Protein AF-A0A2N2G2K4-F1 (afdb_monomer_lite)

Secondary structure (DSSP, 8-state):
---EE--EE-SSSSTT-EE--BTTB--EE----TTTS-------S-TTTHHHH---GGG--PPPEEEEEEETTEEEEEEEEPPPBHHHHHHHTT--HHHHHHHHHHHS-HHHHHHHHHHHTSBSSPPPTT-

Sequence (131 aa):
KPTRSASLWDITCDSDGEIPFNPKKPLYLHDVNLEKEEYYLAFFLVGAYQDILGMKHNLFSHPTEINIVFENGNMKLEKICESQKIIDILEDIDYDTDEIRNILYANVDKETYEILDKYLNDNNYLKTTWS

pLDDT: mean 92.34, std 6.69, range [47.59, 97.06]

Foldseek 3Di:
DFDDFDKDADPAPDPVRIPGADPVDTDTGHPDDLVVDDDDDDDPPCPPPCVVVPDCHVPQFDAWDWDWDADPNDIDIDDTDHTDALLVSCVVVPDDSVVVLVVLPVPDDPVVSVVVVVRSRHHDDDDRPVD

Structure (mmCIF, N/CA/C/O backbone):
data_AF-A0A2N2G2K4-F1
#
_entry.id   AF-A0A2N2G2K4-F1
#
loop_
_atom_site.group_PDB
_atom_site.id
_atom_site.type_symbol
_atom_site.label_atom_id
_atom_site.label_alt_id
_atom_site.label_comp_id
_atom_site.label_asym_id
_atom_site.label_entity_id
_atom_site.label_seq_id
_atom_site.pdbx_PDB_ins_code
_atom_site.Cartn_x
_atom_site.Cartn_y
_atom_site.Cartn_z
_atom_site.occupancy
_atom_site.B_iso_or_equiv
_atom_site.auth_seq_id
_atom_site.auth_comp_id
_atom_site.auth_asym_id
_atom_site.auth_atom_id
_atom_site.pdbx_PDB_model_num
ATOM 1 N N . LYS A 1 1 ? -16.366 14.741 15.743 1.00 87.81 1 LYS A N 1
ATOM 2 C CA . LYS A 1 1 ? -17.489 13.804 16.008 1.00 87.81 1 LYS A CA 1
ATOM 3 C C . LYS A 1 1 ? -17.810 13.086 14.706 1.00 87.81 1 LYS A C 1
ATOM 5 O O . LYS A 1 1 ? -18.054 13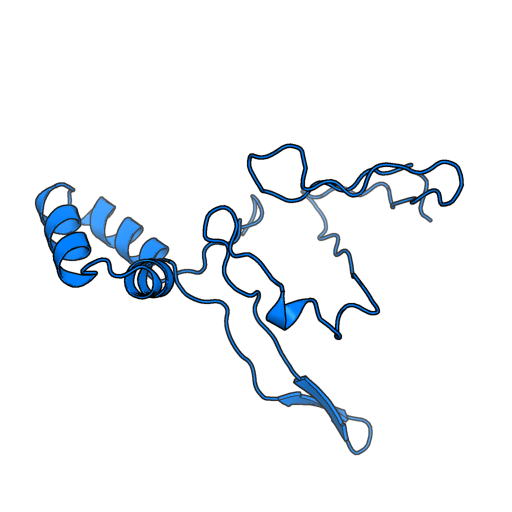.791 13.734 1.00 87.81 1 LYS A O 1
ATOM 10 N N . PRO A 1 2 ? -17.804 11.747 14.674 1.00 94.62 2 PRO A N 1
ATOM 11 C CA . PRO A 1 2 ? -18.144 10.995 13.475 1.00 94.62 2 PRO A CA 1
ATOM 12 C C . PRO A 1 2 ? -19.662 11.002 13.252 1.00 94.62 2 PRO A C 1
ATOM 14 O O . PRO A 1 2 ? -20.435 10.839 14.200 1.00 94.62 2 PRO A O 1
ATOM 17 N N . THR A 1 3 ? -20.087 11.242 12.015 1.00 94.81 3 THR A N 1
ATOM 18 C CA . THR A 1 3 ? -21.505 11.409 11.642 1.00 94.81 3 THR A CA 1
ATOM 19 C C . THR A 1 3 ? -21.885 10.672 10.362 1.00 94.81 3 THR A C 1
ATOM 21 O O . THR A 1 3 ? -23.075 10.523 10.094 1.00 94.81 3 THR A O 1
ATOM 24 N N . ARG A 1 4 ? -20.915 10.178 9.584 1.00 94.31 4 ARG A N 1
ATOM 25 C CA . ARG A 1 4 ? -21.159 9.513 8.300 1.00 94.31 4 ARG A CA 1
ATOM 26 C C . ARG A 1 4 ? -21.048 8.008 8.452 1.00 94.31 4 ARG A C 1
ATOM 28 O O . ARG A 1 4 ? -19.977 7.523 8.798 1.00 94.31 4 ARG A O 1
ATOM 35 N N . SER A 1 5 ? -22.132 7.279 8.204 1.00 95.00 5 SER A N 1
ATOM 36 C CA . SER A 1 5 ? -22.074 5.820 8.072 1.00 95.00 5 SER A CA 1
ATOM 37 C C . SER A 1 5 ? -21.171 5.459 6.896 1.00 95.00 5 SER A C 1
ATOM 39 O O . SER A 1 5 ? -21.356 6.011 5.810 1.00 95.00 5 SER A O 1
ATOM 41 N N . ALA A 1 6 ? -20.220 4.556 7.107 1.00 95.25 6 ALA A N 1
ATOM 42 C CA . ALA A 1 6 ? -19.201 4.234 6.116 1.00 95.25 6 ALA A CA 1
ATOM 43 C C . ALA A 1 6 ? -19.164 2.737 5.783 1.00 95.25 6 ALA A C 1
ATOM 45 O O . ALA A 1 6 ? -19.320 1.893 6.669 1.00 95.25 6 ALA A O 1
ATOM 46 N N . SER A 1 7 ? -18.910 2.454 4.507 1.00 95.06 7 SER A N 1
ATOM 47 C CA . SER A 1 7 ? -18.229 1.246 4.034 1.00 95.06 7 SER A CA 1
ATOM 48 C C . SER A 1 7 ? -16.787 1.628 3.700 1.00 95.06 7 SER A C 1
ATOM 50 O O . SER A 1 7 ? -16.558 2.743 3.222 1.00 95.06 7 SER A O 1
ATOM 52 N N . LEU A 1 8 ? -15.829 0.734 3.935 1.00 95.06 8 LEU A N 1
ATOM 53 C CA . LEU A 1 8 ? -14.440 0.919 3.507 1.00 95.06 8 LEU A CA 1
ATOM 54 C C . LEU A 1 8 ? -14.156 0.001 2.328 1.00 95.06 8 LEU A C 1
ATOM 56 O O . LEU A 1 8 ? -14.495 -1.172 2.388 1.00 95.06 8 LEU A O 1
ATOM 60 N N . TRP A 1 9 ? -13.521 0.542 1.301 1.00 94.38 9 TRP A N 1
A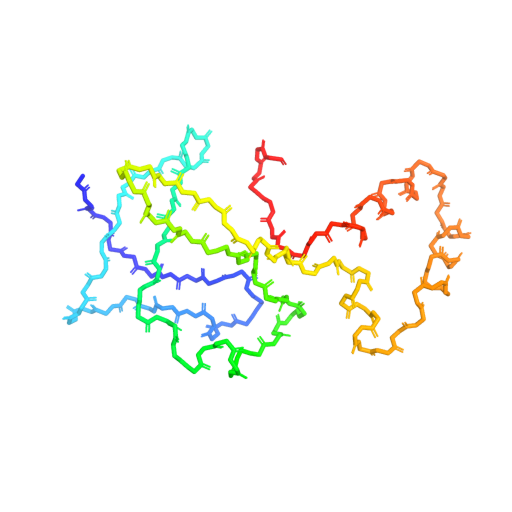TOM 61 C CA . TRP A 1 9 ? -13.053 -0.192 0.132 1.00 94.38 9 TRP A CA 1
ATOM 62 C C . TRP A 1 9 ? -11.550 0.023 0.050 1.00 94.38 9 TRP A C 1
ATOM 64 O O . TRP A 1 9 ? -11.081 1.133 0.335 1.00 94.38 9 TRP A O 1
ATOM 74 N N . ASP A 1 10 ? -10.805 -1.024 -0.273 1.00 93.50 10 ASP A N 1
ATOM 75 C CA . ASP A 1 10 ? -9.401 -0.864 -0.613 1.00 93.50 10 ASP A CA 1
ATOM 76 C C . ASP A 1 10 ? -9.246 -0.334 -2.057 1.00 93.50 10 ASP A C 1
ATOM 78 O O . ASP A 1 10 ? -10.193 0.154 -2.681 1.00 93.50 10 ASP A O 1
ATOM 82 N N . ILE A 1 11 ? -8.008 -0.319 -2.547 1.00 92.88 11 ILE A N 1
ATOM 83 C CA . ILE A 1 11 ? -7.642 0.237 -3.856 1.00 92.88 11 ILE A CA 1
ATOM 84 C C . ILE A 1 11 ? -7.522 -0.840 -4.941 1.00 92.88 11 ILE A C 1
ATOM 86 O O . ILE A 1 11 ? -6.982 -0.563 -6.016 1.00 92.88 11 ILE A O 1
ATOM 90 N N . THR A 1 12 ? -7.950 -2.074 -4.669 1.00 90.75 12 THR A N 1
ATOM 91 C CA . THR A 1 12 ? -7.869 -3.150 -5.652 1.00 90.75 12 THR A CA 1
ATOM 92 C C . THR A 1 12 ? -8.961 -3.010 -6.716 1.00 90.75 12 THR A C 1
ATOM 94 O O . THR A 1 12 ? -9.902 -2.223 -6.608 1.00 90.75 12 THR A O 1
ATOM 97 N N . CYS A 1 13 ? -8.795 -3.727 -7.829 1.00 87.56 13 CYS A N 1
ATOM 98 C CA . CYS A 1 13 ? -9.775 -3.726 -8.916 1.00 87.56 13 CYS A CA 1
ATOM 99 C C . CYS A 1 13 ? -10.933 -4.709 -8.693 1.00 87.56 13 CYS A C 1
ATOM 101 O O . CYS A 1 13 ? -11.912 -4.665 -9.441 1.00 87.56 13 CYS A O 1
ATOM 103 N N . ASP A 1 14 ? -10.807 -5.629 -7.738 1.00 87.81 14 ASP A N 1
ATOM 104 C CA . ASP A 1 14 ? -11.857 -6.580 -7.406 1.00 87.81 14 ASP A CA 1
ATOM 105 C C . ASP A 1 14 ? -12.849 -5.971 -6.410 1.00 87.81 14 ASP A C 1
ATOM 107 O O . ASP A 1 14 ? -12.529 -5.082 -5.629 1.00 87.81 14 ASP A O 1
ATOM 111 N N . SER A 1 15 ? -14.095 -6.434 -6.456 1.00 84.75 15 SER A N 1
ATOM 112 C CA . SER A 1 15 ? -15.138 -5.941 -5.558 1.00 84.75 15 SER A CA 1
ATOM 113 C C . SER A 1 15 ? -15.120 -6.598 -4.177 1.00 84.75 15 SER A C 1
ATOM 115 O O . SER A 1 15 ? -15.945 -6.233 -3.343 1.00 84.75 15 SER A O 1
ATOM 117 N N . ASP A 1 16 ? -14.258 -7.595 -3.951 1.00 86.25 16 ASP A N 1
ATOM 118 C CA . ASP A 1 16 ? -14.247 -8.372 -2.710 1.00 86.25 16 ASP A CA 1
ATOM 119 C C . ASP A 1 16 ? -13.417 -7.678 -1.608 1.00 86.25 16 ASP A C 1
ATOM 121 O O . ASP A 1 16 ? -13.624 -7.957 -0.424 1.00 86.25 16 ASP A O 1
ATOM 125 N N . GLY A 1 17 ? -12.551 -6.722 -1.975 1.00 88.31 17 GLY A N 1
ATOM 126 C CA . GLY A 1 17 ? -11.779 -5.828 -1.096 1.00 88.31 17 GLY A CA 1
ATOM 127 C C . GLY A 1 17 ? -12.601 -4.785 -0.314 1.00 88.31 17 GLY A C 1
ATOM 128 O O . GLY A 1 17 ? -12.213 -3.620 -0.213 1.00 88.31 17 GLY A O 1
ATOM 129 N N . GLU A 1 18 ? -13.751 -5.168 0.256 1.00 93.50 18 GLU A N 1
ATOM 130 C CA . GLU A 1 18 ? -14.643 -4.276 1.016 1.00 93.50 18 GLU A CA 1
ATOM 131 C C . GLU A 1 18 ? -14.807 -4.709 2.490 1.00 93.50 18 GLU A C 1
ATOM 133 O O . GLU A 1 18 ? -15.024 -5.876 2.821 1.00 93.50 18 GLU A O 1
ATOM 138 N N . ILE A 1 19 ? -14.822 -3.730 3.401 1.00 93.62 19 ILE A N 1
ATOM 139 C CA . ILE A 1 19 ? -15.462 -3.830 4.719 1.00 93.62 19 ILE A CA 1
ATOM 140 C C . ILE A 1 19 ? -16.821 -3.115 4.637 1.00 93.62 19 ILE A C 1
ATOM 142 O O . ILE A 1 19 ? -16.892 -1.891 4.836 1.00 93.62 19 ILE A O 1
ATOM 146 N N . PRO A 1 20 ? -17.913 -3.849 4.347 1.00 93.88 20 PRO A N 1
ATOM 147 C CA . PRO A 1 20 ? -19.207 -3.239 4.096 1.00 93.88 20 PRO A CA 1
ATOM 148 C C . PRO A 1 20 ? -19.832 -2.705 5.381 1.00 93.88 20 PRO A C 1
ATOM 150 O O . PRO A 1 20 ? -19.618 -3.218 6.487 1.00 93.88 20 PRO A O 1
ATOM 153 N N . PHE A 1 21 ? -20.687 -1.697 5.229 1.00 94.50 21 PHE A N 1
ATOM 154 C CA . PHE A 1 21 ? -21.485 -1.188 6.331 1.00 94.50 21 PHE A CA 1
ATOM 155 C C . PHE A 1 21 ? -22.326 -2.302 6.977 1.00 94.50 21 PHE A C 1
ATOM 157 O O . PHE A 1 21 ? -23.100 -3.003 6.324 1.00 94.50 21 PHE A O 1
ATOM 164 N N . ASN A 1 22 ? -22.231 -2.417 8.303 1.00 94.69 22 ASN A N 1
ATOM 165 C CA . ASN A 1 22 ? -22.987 -3.389 9.082 1.00 94.69 22 ASN A CA 1
ATOM 166 C C . ASN A 1 22 ? -23.917 -2.681 10.083 1.00 94.69 22 ASN A C 1
ATOM 168 O O . ASN A 1 22 ? -23.428 -2.124 11.065 1.00 94.69 22 ASN A O 1
ATOM 172 N N . PRO A 1 23 ? -25.254 -2.767 9.945 1.00 93.94 23 PRO A N 1
ATOM 173 C CA . PRO A 1 23 ? -26.187 -2.141 10.886 1.00 93.94 23 PRO A CA 1
ATOM 174 C C . PRO A 1 23 ? -26.036 -2.605 12.346 1.00 93.94 23 PRO A C 1
ATOM 176 O O . PRO A 1 23 ? -26.378 -1.865 13.263 1.00 93.94 23 PRO A O 1
ATOM 179 N N . LYS A 1 24 ? -25.524 -3.825 12.583 1.00 95.81 24 LYS A N 1
ATOM 180 C CA . LYS A 1 24 ? -25.267 -4.362 13.934 1.00 95.81 24 LYS A CA 1
ATOM 181 C C . LYS A 1 24 ? -23.951 -3.857 14.532 1.00 95.81 24 LYS A C 1
ATOM 183 O O . LYS A 1 24 ? -23.769 -3.933 15.744 1.00 95.81 24 LYS A O 1
ATOM 188 N N . LYS A 1 25 ? -23.029 -3.389 13.689 1.00 92.69 25 LYS A N 1
ATOM 189 C CA . LYS A 1 25 ? -21.723 -2.827 14.058 1.00 92.69 25 LYS A CA 1
ATOM 190 C C . LYS A 1 25 ? -21.434 -1.614 13.163 1.00 92.69 25 LYS A C 1
ATOM 192 O O . LYS A 1 25 ? -20.562 -1.697 12.299 1.00 92.69 25 LYS A O 1
ATOM 197 N N . PRO A 1 26 ? -22.208 -0.525 13.301 1.00 93.00 26 PRO A N 1
ATOM 198 C CA . PRO A 1 26 ? -22.132 0.576 12.355 1.00 93.00 26 PRO A CA 1
ATOM 199 C C . PRO A 1 26 ? -20.808 1.325 12.519 1.00 93.00 26 PRO A C 1
ATOM 201 O O . PRO A 1 26 ? -20.494 1.815 13.606 1.00 93.00 26 PRO A O 1
ATOM 204 N N . LEU A 1 27 ? -20.048 1.430 11.430 1.00 95.31 27 LEU A N 1
ATOM 205 C CA . LEU A 1 27 ? -18.861 2.272 11.361 1.00 95.31 27 LEU A CA 1
ATOM 206 C C . LEU A 1 27 ? -19.284 3.693 10.986 1.00 95.31 27 LEU A C 1
ATOM 208 O O . LEU A 1 27 ? -19.921 3.900 9.952 1.00 95.31 27 LEU A O 1
ATOM 212 N N . TYR A 1 28 ? -18.919 4.664 11.823 1.00 96.31 28 TYR A N 1
ATOM 213 C CA . TYR A 1 28 ? -19.107 6.081 11.531 1.00 96.31 28 TYR A CA 1
ATOM 214 C C . TYR A 1 28 ? -17.758 6.781 11.409 1.00 96.31 28 TYR A C 1
ATOM 216 O O . TYR A 1 28 ? -16.914 6.656 12.296 1.00 96.31 28 TYR A O 1
ATOM 224 N N . LEU A 1 29 ? -17.588 7.569 10.351 1.00 96.44 29 LEU A N 1
ATOM 225 C CA . LEU A 1 29 ? -16.416 8.407 10.121 1.00 96.44 29 LEU A CA 1
ATOM 226 C C . LEU A 1 29 ? -16.763 9.892 10.245 1.00 96.44 29 LEU A C 1
ATOM 228 O O . LEU A 1 29 ? -17.933 10.301 10.243 1.00 96.44 29 LEU A O 1
ATOM 232 N N . HIS A 1 30 ? -15.720 10.698 10.411 1.00 96.12 30 HIS A N 1
ATOM 233 C CA . HIS A 1 30 ? -15.811 12.149 10.343 1.00 96.12 30 HIS A CA 1
ATOM 234 C C . HIS A 1 30 ? -16.134 12.590 8.914 1.00 96.12 30 HIS A C 1
ATOM 236 O O . HIS A 1 30 ? -15.761 11.921 7.953 1.00 96.12 30 HIS A O 1
ATOM 242 N N . ASP A 1 31 ? -16.843 13.707 8.782 1.00 94.06 31 ASP A N 1
ATOM 243 C CA . ASP A 1 31 ? -16.949 14.388 7.496 1.00 94.06 31 ASP A CA 1
ATOM 244 C C . ASP A 1 31 ? -15.698 15.250 7.327 1.00 94.06 31 ASP A C 1
ATOM 246 O O . ASP A 1 31 ? -15.515 16.211 8.074 1.00 94.06 31 ASP A O 1
ATOM 250 N N . VAL A 1 32 ? -14.809 14.831 6.428 1.00 92.50 32 VAL A N 1
ATOM 251 C CA . VAL A 1 32 ? -13.474 15.412 6.234 1.00 92.50 32 VAL A CA 1
ATOM 252 C C . VAL A 1 32 ? -13.286 15.859 4.798 1.00 92.50 32 VAL A C 1
ATOM 254 O O . VAL A 1 32 ? -13.886 15.297 3.878 1.00 92.50 32 VAL A O 1
ATOM 257 N N . ASN A 1 33 ? -12.437 16.864 4.600 1.00 90.88 33 ASN A N 1
ATOM 258 C CA . ASN A 1 33 ? -12.059 17.323 3.269 1.00 90.88 33 ASN A CA 1
ATOM 259 C C . ASN A 1 33 ? -10.634 16.862 2.938 1.00 90.88 33 ASN A C 1
ATOM 261 O O . ASN A 1 33 ? -9.670 17.514 3.331 1.00 90.88 33 ASN A O 1
ATOM 265 N N . LEU A 1 34 ? -10.517 15.790 2.150 1.00 88.69 34 LEU A N 1
ATOM 266 C CA . LEU A 1 34 ? -9.231 15.197 1.755 1.00 88.69 34 LEU A CA 1
ATOM 267 C C . LEU A 1 34 ? -8.348 16.111 0.878 1.00 88.69 34 LEU A C 1
ATOM 269 O O . LEU A 1 34 ? -7.187 15.794 0.647 1.00 88.69 34 LEU A O 1
ATOM 273 N N . GLU A 1 35 ? -8.863 17.248 0.392 1.00 86.75 35 GLU A N 1
ATOM 274 C CA . GLU A 1 35 ? -8.059 18.287 -0.275 1.00 86.75 35 GLU A CA 1
ATOM 275 C C . GLU A 1 35 ? -7.368 19.238 0.711 1.00 86.75 35 GLU A C 1
ATOM 277 O O . GLU A 1 35 ? -6.504 20.022 0.325 1.00 86.75 35 GLU A O 1
ATOM 282 N N . LYS A 1 36 ? -7.784 19.223 1.981 1.00 89.19 36 LYS A N 1
ATOM 283 C CA . LYS A 1 36 ? -7.329 20.166 3.013 1.00 89.19 36 LYS A CA 1
ATOM 284 C C . LYS A 1 36 ? -6.664 19.485 4.196 1.00 89.19 36 LYS A C 1
ATOM 286 O O . LYS A 1 36 ? -5.864 20.122 4.875 1.00 89.19 36 LYS A O 1
ATOM 291 N N . GLU A 1 37 ? -7.034 18.243 4.476 1.00 89.31 37 GLU A N 1
ATOM 292 C CA . GLU A 1 37 ? -6.541 17.496 5.623 1.00 89.31 37 GLU A CA 1
ATOM 293 C C . GLU A 1 37 ? -6.326 16.024 5.277 1.00 89.31 37 GLU A C 1
ATOM 295 O O . GLU A 1 37 ? -7.029 15.442 4.450 1.00 89.31 37 GLU A O 1
ATOM 300 N N . GLU A 1 38 ? -5.357 15.416 5.951 1.00 90.94 38 GLU A N 1
ATOM 301 C CA . GLU A 1 38 ? -5.136 13.978 5.894 1.00 90.94 38 GLU A CA 1
ATOM 302 C C . GLU A 1 38 ? -6.072 13.270 6.873 1.00 90.94 38 GLU A C 1
ATOM 304 O O . GLU A 1 38 ? -6.308 13.736 7.992 1.00 90.94 38 GLU A O 1
ATOM 309 N N . TYR A 1 39 ? -6.587 12.110 6.470 1.00 93.56 39 TYR A N 1
ATOM 310 C CA . TYR A 1 39 ? -7.463 11.307 7.310 1.00 93.56 39 TYR A CA 1
ATOM 311 C C . TYR A 1 39 ? -7.010 9.853 7.325 1.00 93.56 39 TYR A C 1
ATOM 313 O O . TYR A 1 39 ? -7.227 9.101 6.376 1.00 93.56 39 TYR A O 1
ATOM 321 N N . TYR A 1 40 ? -6.380 9.465 8.429 1.00 94.50 40 TYR A N 1
ATOM 322 C CA . TYR A 1 40 ? -5.834 8.128 8.611 1.00 94.50 40 TYR A CA 1
ATOM 323 C C . TYR A 1 40 ? -6.853 7.196 9.261 1.00 94.50 40 TYR A C 1
ATOM 325 O O . TYR A 1 40 ? -7.534 7.550 10.228 1.00 94.50 40 TYR A O 1
ATOM 333 N N . LEU A 1 41 ? -6.914 5.971 8.747 1.00 95.12 41 LEU A N 1
ATOM 334 C CA . LEU A 1 41 ? -7.628 4.860 9.361 1.00 95.12 41 LEU A CA 1
ATOM 335 C C . LEU A 1 41 ? -6.614 3.900 9.978 1.00 95.12 41 LEU A C 1
ATOM 337 O O . LEU A 1 41 ? -5.519 3.718 9.453 1.00 95.12 41 LEU A O 1
ATOM 341 N N . ALA A 1 42 ? -6.988 3.285 11.095 1.00 95.19 42 ALA A N 1
ATOM 342 C CA . ALA A 1 42 ? -6.149 2.319 11.786 1.00 95.19 42 ALA A CA 1
ATOM 343 C C . ALA A 1 42 ? -6.913 1.013 11.990 1.00 95.19 42 ALA A C 1
ATOM 345 O O . ALA A 1 42 ? -8.044 1.006 12.487 1.00 95.19 42 ALA A O 1
ATOM 346 N N . PHE A 1 43 ? -6.259 -0.087 11.635 1.00 94.81 43 PHE A N 1
ATOM 347 C CA . PHE A 1 43 ? -6.735 -1.438 11.878 1.00 94.81 43 PHE A CA 1
ATOM 348 C C . PHE A 1 43 ? -5.948 -2.021 13.045 1.00 94.81 43 PHE A C 1
ATOM 350 O O . PHE A 1 43 ? -4.720 -2.046 13.040 1.00 94.81 43 PHE A O 1
ATOM 357 N N . PHE A 1 44 ? -6.663 -2.467 14.073 1.00 95.25 44 PHE A N 1
ATOM 358 C CA . PHE A 1 44 ? -6.069 -3.030 15.282 1.00 95.25 44 PHE A CA 1
ATOM 359 C C . PHE A 1 44 ? -6.306 -4.534 15.337 1.00 95.25 44 PHE A C 1
ATOM 361 O O . PHE A 1 44 ? -7.223 -5.048 14.700 1.00 95.25 44 PHE A O 1
ATOM 368 N N . LEU A 1 45 ? -5.512 -5.225 16.161 1.00 94.56 45 LEU A N 1
ATOM 369 C CA . LEU A 1 45 ? -5.582 -6.682 16.339 1.00 94.56 45 LEU A CA 1
ATOM 370 C C . LEU A 1 45 ? -5.253 -7.471 15.057 1.00 94.56 45 LEU A C 1
ATOM 372 O O . LEU A 1 45 ? -5.710 -8.597 14.891 1.00 94.56 45 LEU A O 1
ATOM 376 N N . VAL A 1 46 ? -4.434 -6.885 14.179 1.00 93.94 46 VAL A N 1
ATOM 377 C CA . VAL A 1 46 ? -3.978 -7.493 12.917 1.00 93.94 46 VAL A CA 1
ATOM 378 C C . VAL A 1 46 ? -2.626 -8.206 13.027 1.00 93.94 46 VAL A C 1
ATOM 380 O O . VAL A 1 46 ? -2.249 -8.919 12.112 1.00 93.94 46 VAL A O 1
ATOM 383 N N . GLY A 1 47 ? -1.919 -8.103 14.158 1.00 89.56 47 GLY A N 1
ATOM 384 C CA . GLY A 1 47 ? -0.561 -8.657 14.324 1.00 89.56 47 GLY A CA 1
ATOM 385 C C . GLY A 1 47 ? -0.463 -10.186 14.441 1.00 89.56 47 GLY A C 1
ATOM 386 O O . GLY A 1 47 ? 0.554 -10.703 14.888 1.00 89.56 47 GLY A O 1
ATOM 387 N N . ALA A 1 48 ? -1.527 -10.922 14.123 1.00 90.25 48 ALA A N 1
ATOM 388 C CA . ALA A 1 48 ? -1.519 -12.377 14.080 1.00 90.25 48 ALA A CA 1
ATOM 389 C C . ALA A 1 48 ? -2.145 -12.853 12.769 1.00 90.25 48 ALA A C 1
ATOM 391 O O . ALA A 1 48 ? -3.217 -12.384 12.380 1.00 90.25 48 ALA A O 1
ATOM 392 N N . TYR A 1 49 ? -1.492 -13.822 12.127 1.00 89.56 49 TYR A N 1
ATOM 393 C CA . TYR A 1 49 ? -1.859 -14.435 10.844 1.00 89.56 49 TYR A CA 1
ATOM 394 C C . TYR A 1 49 ? -1.827 -13.523 9.611 1.00 89.56 49 TYR A C 1
ATOM 396 O O . TYR A 1 49 ? -1.501 -14.035 8.546 1.00 89.56 49 TYR A O 1
ATOM 404 N N . GLN A 1 50 ? -2.130 -12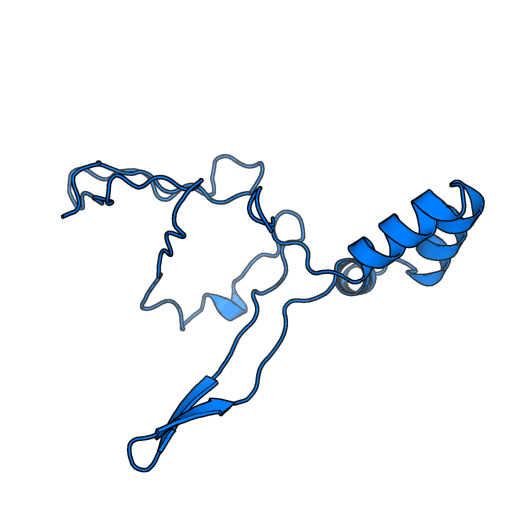.227 9.722 1.00 88.69 50 GLN A N 1
ATOM 405 C CA . GLN A 1 50 ? -2.281 -11.351 8.552 1.00 88.69 50 GLN A CA 1
ATOM 406 C C . GLN A 1 50 ? -0.991 -11.234 7.734 1.00 88.69 50 GLN A C 1
ATOM 408 O O . GLN A 1 50 ? -1.045 -11.385 6.521 1.00 88.69 50 GLN A O 1
ATOM 413 N N . ASP A 1 51 ? 0.162 -11.093 8.389 1.00 80.38 51 ASP A N 1
ATOM 414 C CA . ASP A 1 51 ? 1.446 -10.936 7.690 1.00 80.38 51 ASP A CA 1
ATOM 415 C C . ASP A 1 51 ? 1.836 -12.196 6.896 1.00 80.38 51 ASP A C 1
ATOM 417 O O . ASP A 1 51 ? 2.375 -12.111 5.799 1.00 80.38 51 ASP A O 1
ATOM 421 N N . ILE A 1 52 ? 1.528 -13.387 7.428 1.00 78.69 52 ILE A N 1
ATOM 422 C CA . ILE A 1 52 ? 1.886 -14.674 6.801 1.00 78.69 52 ILE A CA 1
ATOM 423 C C . ILE A 1 52 ? 0.852 -15.095 5.747 1.00 78.69 52 ILE A C 1
ATOM 425 O O . ILE A 1 52 ? 1.197 -15.753 4.769 1.00 78.69 52 ILE A O 1
ATOM 429 N N . LEU A 1 53 ? -0.423 -14.762 5.958 1.00 85.44 53 LEU A N 1
ATOM 430 C CA . LEU A 1 53 ? -1.519 -15.110 5.047 1.00 85.44 53 LEU A CA 1
ATOM 431 C C . LEU A 1 53 ? -1.797 -14.025 4.000 1.00 85.44 53 LEU A C 1
ATOM 433 O O . LEU A 1 53 ? -2.670 -14.219 3.153 1.00 85.44 53 LEU A O 1
ATOM 437 N N . GLY A 1 54 ? -1.090 -12.896 4.062 1.00 78.69 54 GLY A N 1
ATOM 438 C CA . GLY A 1 54 ? -1.237 -11.788 3.132 1.00 78.69 54 GLY A CA 1
ATOM 439 C C . GLY A 1 54 ? -1.008 -12.244 1.694 1.00 78.69 54 GLY A C 1
ATOM 440 O O . GLY A 1 54 ? 0.068 -12.719 1.335 1.00 78.69 54 GLY A O 1
ATOM 441 N N . MET A 1 55 ? -2.033 -12.101 0.857 1.00 82.25 55 MET A N 1
ATOM 442 C CA . MET A 1 55 ? -1.904 -12.320 -0.580 1.00 82.25 55 MET A CA 1
ATOM 443 C C . MET A 1 55 ? -1.469 -11.016 -1.246 1.00 82.25 55 MET A C 1
ATOM 445 O O . MET A 1 55 ? -2.078 -9.974 -1.010 1.00 82.25 55 MET A O 1
ATOM 449 N N . LYS A 1 56 ? -0.467 -11.077 -2.130 1.00 83.94 56 LYS A N 1
ATOM 450 C CA . LYS A 1 56 ? -0.030 -9.932 -2.948 1.00 83.94 56 LYS A CA 1
ATOM 451 C C . LYS A 1 56 ? -0.998 -9.696 -4.124 1.00 83.94 56 LYS A C 1
ATOM 453 O O . LYS A 1 56 ? -0.648 -9.909 -5.286 1.00 83.94 56 LYS A O 1
ATOM 458 N N . HIS A 1 57 ? -2.255 -9.344 -3.837 1.00 86.56 57 HIS A N 1
ATOM 459 C CA . HIS A 1 57 ? -3.260 -9.075 -4.874 1.00 86.56 57 HIS A CA 1
ATOM 460 C C . HIS A 1 57 ? -2.893 -7.805 -5.657 1.00 86.56 57 HIS A C 1
ATOM 462 O O . HIS A 1 57 ? -2.432 -6.832 -5.070 1.00 86.56 57 HIS A O 1
ATOM 468 N N . ASN A 1 58 ? -3.043 -7.818 -6.986 1.00 89.25 58 ASN A N 1
ATOM 469 C CA . ASN A 1 58 ? -2.554 -6.751 -7.879 1.00 89.25 58 ASN A CA 1
ATOM 470 C C . ASN A 1 58 ? -1.090 -6.349 -7.627 1.00 89.25 58 ASN A C 1
ATOM 472 O O . ASN A 1 58 ? -0.708 -5.202 -7.840 1.00 89.25 58 ASN A O 1
ATOM 476 N N . LEU A 1 59 ? -0.277 -7.313 -7.177 1.00 91.12 59 LEU A N 1
ATOM 477 C CA . LEU A 1 59 ? 1.132 -7.142 -6.833 1.00 91.12 59 LEU A CA 1
ATOM 478 C C . LEU A 1 59 ? 1.403 -6.177 -5.670 1.00 91.12 59 LEU A C 1
ATOM 480 O O . LEU A 1 59 ? 2.573 -5.918 -5.400 1.00 91.12 59 LEU A O 1
ATOM 484 N N . PHE A 1 60 ? 0.389 -5.673 -4.953 1.00 91.12 60 PHE A N 1
ATOM 485 C CA . PHE A 1 60 ? 0.606 -4.888 -3.731 1.00 91.12 60 PHE A CA 1
ATOM 486 C C . PHE A 1 60 ? 1.470 -5.694 -2.757 1.00 91.12 60 PHE A C 1
ATOM 488 O O . PHE A 1 60 ? 1.099 -6.798 -2.347 1.00 91.12 60 PHE A O 1
ATOM 495 N N . SER A 1 61 ? 2.666 -5.173 -2.471 1.00 90.06 61 SER A N 1
ATOM 496 C CA . SER A 1 61 ? 3.615 -5.831 -1.574 1.00 90.06 61 SER A CA 1
ATOM 497 C C . SER A 1 61 ? 3.238 -5.560 -0.116 1.00 90.06 61 SER A C 1
ATOM 499 O O . SER A 1 61 ? 2.187 -4.984 0.164 1.00 90.06 61 SER A O 1
ATOM 501 N N . HIS A 1 62 ? 4.059 -6.009 0.834 1.00 91.50 62 HIS A N 1
ATOM 502 C CA . HIS A 1 62 ? 3.827 -5.642 2.226 1.00 91.50 62 HIS A CA 1
ATOM 503 C C . HIS A 1 62 ? 3.984 -4.115 2.401 1.00 91.50 62 HIS A C 1
ATOM 505 O O . HIS A 1 62 ? 4.819 -3.492 1.728 1.00 91.50 62 HIS A O 1
ATOM 511 N N . PRO A 1 63 ? 3.198 -3.485 3.291 1.00 92.88 63 PRO A N 1
ATOM 512 C CA . PRO A 1 63 ? 3.367 -2.073 3.597 1.00 92.88 63 PRO A CA 1
ATOM 513 C C . PRO A 1 63 ? 4.691 -1.834 4.332 1.00 92.88 63 PRO A C 1
ATOM 515 O O . PRO A 1 63 ? 5.325 -2.760 4.838 1.00 92.88 63 PRO A O 1
ATOM 518 N N . THR A 1 64 ? 5.100 -0.569 4.427 1.00 94.81 64 THR A N 1
ATOM 519 C CA . THR A 1 64 ? 6.235 -0.193 5.276 1.00 94.81 64 THR A CA 1
ATOM 520 C C . THR A 1 64 ? 5.909 -0.478 6.742 1.00 94.81 64 THR A C 1
ATOM 522 O O . THR A 1 64 ? 4.903 -0.003 7.271 1.00 94.81 64 THR A O 1
ATOM 525 N N . GLU A 1 65 ? 6.795 -1.206 7.410 1.00 94.88 65 GLU A N 1
ATOM 526 C CA . GLU A 1 65 ? 6.666 -1.609 8.806 1.00 94.88 65 GLU A CA 1
ATOM 527 C C . GLU A 1 65 ? 7.713 -0.917 9.679 1.00 94.88 65 GLU A C 1
ATOM 529 O O . GLU A 1 65 ? 8.829 -0.609 9.251 1.00 94.88 65 GLU A O 1
ATOM 534 N N . ILE A 1 66 ? 7.353 -0.661 10.936 1.00 96.44 66 ILE A N 1
ATOM 535 C CA . ILE A 1 66 ? 8.227 0.013 11.892 1.00 96.44 66 ILE A CA 1
ATOM 536 C C . ILE A 1 66 ? 7.958 -0.476 13.308 1.00 96.44 66 ILE A C 1
ATOM 538 O O . ILE A 1 66 ? 6.808 -0.608 13.727 1.00 96.44 66 ILE A O 1
ATOM 542 N N . ASN A 1 67 ? 9.023 -0.697 14.078 1.00 95.88 67 ASN A N 1
ATOM 543 C CA . ASN A 1 67 ? 8.897 -0.984 15.499 1.00 95.88 67 ASN A CA 1
ATOM 544 C C . ASN A 1 67 ? 8.973 0.312 16.300 1.00 95.88 67 ASN A C 1
ATOM 546 O O . ASN A 1 67 ? 9.961 1.043 16.245 1.00 95.88 67 ASN A O 1
ATOM 550 N N . ILE A 1 68 ? 7.929 0.581 17.080 1.00 95.62 68 ILE A N 1
ATOM 551 C CA . ILE A 1 68 ? 7.878 1.730 17.984 1.00 95.62 68 ILE A CA 1
ATOM 552 C C . ILE A 1 68 ? 8.227 1.244 19.390 1.00 95.62 68 ILE A C 1
ATOM 554 O O . ILE A 1 68 ? 7.496 0.451 19.983 1.00 95.62 68 ILE A O 1
ATOM 558 N N . VAL A 1 69 ? 9.344 1.730 19.928 1.00 96.38 69 VAL A N 1
ATOM 559 C CA . VAL A 1 69 ? 9.856 1.361 21.252 1.00 96.38 69 VAL A CA 1
ATOM 560 C C . VAL A 1 69 ? 9.746 2.558 22.191 1.00 96.38 69 VAL A C 1
ATOM 562 O O . VAL A 1 69 ? 10.135 3.673 21.847 1.00 96.38 69 VAL A O 1
ATOM 565 N N . PHE A 1 70 ? 9.232 2.334 23.398 1.00 96.19 70 PHE 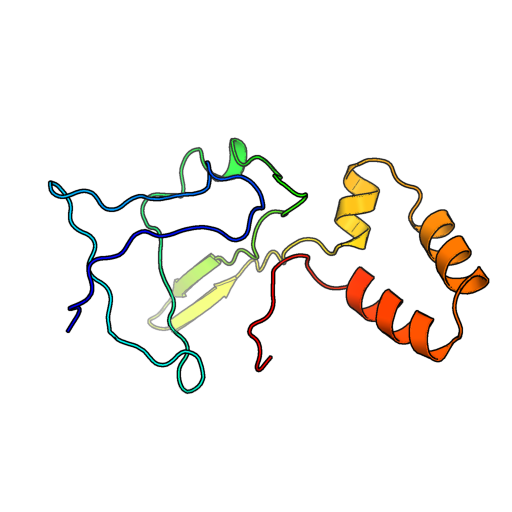A N 1
ATOM 566 C CA . PHE A 1 70 ? 9.146 3.359 24.438 1.00 96.19 70 PHE A CA 1
ATOM 567 C C . PHE A 1 70 ? 10.182 3.075 25.532 1.00 96.19 70 PHE A C 1
ATOM 569 O O . PHE A 1 70 ? 10.054 2.106 26.276 1.00 96.19 70 PHE A O 1
ATOM 576 N N . GLU A 1 71 ? 11.195 3.935 25.655 1.00 94.50 71 GLU A N 1
ATOM 577 C CA . GLU A 1 71 ? 12.295 3.803 26.620 1.00 94.50 71 GLU A CA 1
ATOM 578 C C . GLU A 1 71 ? 12.536 5.114 27.367 1.00 94.50 71 GLU A C 1
ATOM 580 O O . GLU A 1 71 ? 12.713 6.169 26.756 1.00 94.50 71 GLU A O 1
ATOM 585 N N . ASN A 1 72 ? 12.607 5.057 28.701 1.00 93.62 72 ASN A N 1
ATOM 586 C CA . ASN A 1 72 ? 12.903 6.216 29.556 1.00 93.62 72 ASN A CA 1
ATOM 587 C C . ASN A 1 72 ? 12.000 7.438 29.282 1.00 93.62 72 ASN A C 1
ATOM 589 O O . ASN A 1 72 ? 12.455 8.578 29.341 1.00 93.62 72 ASN A O 1
ATOM 593 N N . GLY A 1 73 ? 10.729 7.203 28.942 1.00 93.69 73 GLY A N 1
ATOM 594 C CA . GLY A 1 73 ? 9.769 8.257 28.596 1.00 93.69 73 GLY A CA 1
ATOM 595 C C . GLY A 1 73 ? 9.914 8.831 27.181 1.00 93.69 73 GLY A C 1
ATOM 596 O O . GLY A 1 73 ? 9.165 9.737 26.832 1.00 93.69 73 GLY A O 1
ATOM 597 N N . ASN A 1 74 ? 10.828 8.303 26.361 1.00 94.00 74 ASN A N 1
ATOM 598 C CA . ASN A 1 74 ? 11.017 8.705 24.969 1.00 94.00 74 ASN A CA 1
ATOM 599 C C . ASN A 1 74 ? 10.517 7.621 24.009 1.00 94.00 74 ASN A C 1
ATOM 601 O O . ASN A 1 74 ? 10.703 6.428 24.246 1.00 94.00 74 ASN A O 1
ATOM 605 N N . MET A 1 75 ? 9.915 8.054 22.903 1.00 95.31 75 MET A N 1
ATOM 606 C CA . MET A 1 75 ? 9.561 7.194 21.777 1.00 95.31 75 MET A CA 1
ATOM 607 C C . MET A 1 75 ? 10.758 7.089 20.828 1.00 95.31 75 MET A C 1
ATOM 609 O O . MET A 1 75 ? 11.334 8.106 20.441 1.00 95.31 75 MET A O 1
ATOM 613 N N . LYS A 1 76 ? 11.112 5.869 20.435 1.00 95.31 76 LYS A N 1
ATOM 614 C CA . LYS A 1 76 ? 12.125 5.566 19.426 1.00 95.31 76 LYS A CA 1
ATOM 615 C C . LYS A 1 76 ? 11.513 4.724 18.317 1.00 95.31 76 LYS A C 1
ATOM 617 O O . LYS A 1 76 ? 10.643 3.893 18.565 1.00 95.31 76 LYS A O 1
ATOM 622 N N . LEU A 1 77 ? 11.993 4.955 17.104 1.00 95.19 77 LEU A N 1
ATOM 623 C CA . LEU A 1 77 ? 11.639 4.185 15.925 1.00 95.19 77 LEU A CA 1
ATOM 624 C C . LEU A 1 77 ? 12.802 3.252 15.594 1.00 95.19 77 LEU A C 1
ATOM 626 O O . LEU A 1 77 ? 13.931 3.709 15.423 1.00 95.19 77 LEU A O 1
ATOM 630 N N . GLU A 1 78 ? 12.533 1.958 15.523 1.00 95.75 78 GLU A N 1
ATOM 631 C CA . GLU A 1 78 ? 13.526 0.923 15.255 1.00 95.75 78 GLU A CA 1
ATOM 632 C C . GLU A 1 78 ? 13.056 -0.003 14.131 1.00 95.75 78 GLU A C 1
ATOM 634 O O . GLU A 1 78 ? 11.860 -0.146 13.886 1.00 95.75 78 GLU A O 1
ATOM 639 N N . LYS A 1 79 ? 14.013 -0.665 13.466 1.00 93.81 79 LYS A N 1
ATOM 640 C CA . LYS A 1 79 ? 13.778 -1.670 12.413 1.00 93.81 79 LYS A CA 1
ATOM 641 C C . LYS A 1 79 ? 12.728 -1.231 11.378 1.00 93.81 79 LYS A C 1
ATOM 643 O O . LYS A 1 79 ? 11.706 -1.890 11.215 1.00 93.81 79 LYS A O 1
ATOM 648 N N . ILE A 1 80 ? 12.988 -0.112 10.707 1.00 95.44 80 ILE A N 1
ATOM 649 C CA . ILE A 1 80 ? 12.175 0.325 9.569 1.00 95.44 80 ILE A CA 1
ATOM 650 C C . ILE A 1 80 ? 12.380 -0.685 8.438 1.00 95.44 80 ILE A C 1
ATOM 652 O O . ILE A 1 80 ? 13.514 -0.903 8.011 1.00 95.44 80 ILE A O 1
ATOM 656 N N . CYS A 1 81 ? 11.298 -1.306 7.986 1.00 94.44 81 CYS A N 1
ATOM 657 C CA . CYS A 1 81 ? 11.270 -2.178 6.822 1.00 94.44 81 CYS A CA 1
ATOM 658 C C . CYS A 1 81 ? 10.403 -1.500 5.764 1.00 94.44 81 CYS A C 1
ATOM 660 O O . CYS A 1 81 ? 9.187 -1.428 5.915 1.00 94.44 81 CYS A O 1
ATOM 662 N N . GLU A 1 82 ? 11.035 -0.921 4.746 1.00 95.00 82 GLU A N 1
ATOM 663 C CA . GLU A 1 82 ? 10.328 -0.225 3.670 1.00 95.00 82 GLU A CA 1
ATOM 664 C C . GLU A 1 82 ? 9.579 -1.215 2.775 1.00 95.00 82 GLU A C 1
ATOM 666 O O . GLU A 1 82 ? 10.028 -2.342 2.569 1.00 95.00 82 GLU A O 1
ATOM 671 N N . SER A 1 83 ? 8.436 -0.781 2.243 1.00 94.62 83 SER A N 1
ATOM 672 C CA . SER A 1 83 ? 7.715 -1.521 1.208 1.00 94.62 83 SER A CA 1
ATOM 673 C C . SER A 1 83 ? 8.595 -1.728 -0.030 1.00 94.62 83 SER A C 1
ATOM 675 O O . SER A 1 83 ? 9.414 -0.870 -0.374 1.00 94.62 83 SER A O 1
ATOM 677 N N . GLN A 1 84 ? 8.415 -2.865 -0.703 1.00 95.12 84 GLN A N 1
ATOM 678 C CA . GLN A 1 84 ? 9.196 -3.216 -1.887 1.00 95.12 84 GLN A CA 1
ATOM 679 C C . GLN A 1 84 ? 8.958 -2.218 -3.025 1.00 95.12 84 GLN A C 1
ATOM 681 O O . GLN A 1 84 ? 7.838 -1.735 -3.234 1.00 95.12 84 GLN A O 1
ATOM 686 N N . LYS A 1 85 ? 10.007 -1.952 -3.805 1.00 96.56 85 LYS A N 1
ATOM 687 C CA . LYS A 1 85 ? 9.886 -1.152 -5.025 1.00 96.56 85 LYS A CA 1
ATOM 688 C C . LYS A 1 85 ? 9.200 -1.960 -6.116 1.00 96.56 85 LYS A C 1
ATOM 690 O O . LYS A 1 85 ? 9.257 -3.188 -6.111 1.00 96.56 85 LYS A O 1
ATOM 695 N N . ILE A 1 86 ? 8.622 -1.281 -7.105 1.00 95.88 86 ILE A N 1
ATOM 696 C CA . ILE A 1 86 ? 8.015 -1.943 -8.270 1.00 95.88 86 ILE A CA 1
ATOM 697 C C . ILE A 1 86 ? 9.014 -2.897 -8.935 1.00 95.88 86 ILE A C 1
ATOM 699 O O . ILE A 1 86 ? 8.646 -4.017 -9.277 1.00 95.88 86 ILE A O 1
ATOM 703 N N . ILE A 1 87 ? 10.277 -2.489 -9.084 1.00 95.94 87 ILE A N 1
ATOM 704 C CA . ILE A 1 87 ? 11.290 -3.336 -9.716 1.00 95.94 87 ILE A CA 1
ATOM 705 C C . ILE A 1 87 ? 11.619 -4.597 -8.904 1.00 95.94 87 ILE A C 1
ATOM 707 O O . ILE A 1 87 ? 11.743 -5.665 -9.495 1.00 95.94 87 ILE A O 1
ATOM 711 N N . ASP A 1 88 ? 11.667 -4.494 -7.573 1.00 95.62 88 ASP A N 1
ATOM 712 C CA . ASP A 1 88 ? 11.919 -5.634 -6.682 1.00 95.62 88 ASP A CA 1
ATOM 713 C C . ASP A 1 88 ? 10.742 -6.626 -6.743 1.00 95.62 88 ASP A C 1
ATOM 715 O O . ASP A 1 88 ? 10.925 -7.837 -6.739 1.00 95.62 88 ASP A O 1
ATOM 719 N N . ILE A 1 89 ? 9.510 -6.114 -6.863 1.00 95.31 89 ILE A N 1
ATOM 720 C CA . ILE A 1 89 ? 8.300 -6.937 -7.014 1.00 95.31 89 ILE A CA 1
ATOM 721 C C . ILE A 1 89 ? 8.295 -7.690 -8.351 1.00 95.31 89 ILE A C 1
ATOM 723 O O . ILE A 1 89 ? 7.804 -8.815 -8.415 1.00 95.31 89 ILE A O 1
ATOM 727 N N . LEU A 1 90 ? 8.808 -7.079 -9.422 1.00 95.38 90 LEU A N 1
ATOM 728 C CA . LEU A 1 90 ? 8.949 -7.743 -10.721 1.00 95.38 90 LEU A CA 1
ATOM 729 C C . LEU A 1 90 ? 10.023 -8.838 -10.673 1.00 95.38 90 LEU A C 1
ATOM 731 O O . LEU A 1 90 ? 9.819 -9.908 -11.243 1.00 95.38 90 LEU A O 1
ATOM 735 N N . GLU A 1 91 ? 11.122 -8.595 -9.960 1.00 95.94 91 GLU A N 1
ATOM 736 C CA . GLU A 1 91 ? 12.163 -9.598 -9.715 1.00 95.94 91 GLU A CA 1
ATOM 737 C C . GLU A 1 91 ? 11.626 -10.791 -8.903 1.00 95.94 91 GLU A C 1
ATOM 739 O O . GLU A 1 91 ? 11.866 -11.936 -9.274 1.00 95.94 91 GLU A O 1
ATOM 744 N N . ASP A 1 92 ? 10.817 -10.541 -7.864 1.00 94.00 92 ASP A N 1
ATOM 745 C CA . ASP A 1 92 ? 10.179 -11.572 -7.022 1.00 94.00 92 ASP A CA 1
ATOM 746 C C . ASP A 1 92 ? 9.318 -12.579 -7.812 1.00 94.00 92 ASP A C 1
ATOM 748 O O 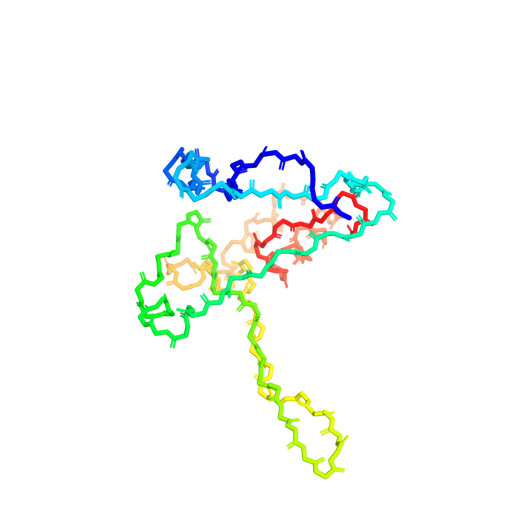. ASP A 1 92 ? 9.080 -13.694 -7.343 1.00 94.00 92 ASP A O 1
ATOM 752 N N . ILE A 1 93 ? 8.797 -12.180 -8.977 1.00 94.94 93 ILE A N 1
ATOM 753 C CA . ILE A 1 93 ? 7.979 -13.025 -9.862 1.00 94.94 93 ILE A CA 1
ATOM 754 C C . ILE A 1 93 ? 8.764 -13.508 -11.098 1.00 94.94 93 ILE A C 1
ATOM 756 O O . ILE A 1 93 ? 8.159 -13.870 -12.109 1.00 94.94 93 ILE A O 1
ATOM 760 N N . ASP A 1 94 ? 10.097 -13.520 -10.996 1.00 96.12 94 ASP A N 1
ATOM 761 C CA . ASP A 1 94 ? 11.064 -14.033 -11.973 1.00 96.12 94 ASP A CA 1
ATOM 762 C C . ASP A 1 94 ? 11.147 -13.251 -13.306 1.00 96.12 94 ASP A C 1
ATOM 764 O O . ASP A 1 94 ? 11.534 -13.817 -14.334 1.00 96.12 94 ASP A O 1
ATOM 768 N N . TYR A 1 95 ? 10.821 -11.949 -13.329 1.00 96.75 95 TYR A N 1
ATOM 769 C CA . TYR A 1 95 ? 11.164 -11.108 -14.487 1.00 96.75 95 TYR A CA 1
ATOM 770 C C . TYR A 1 95 ? 12.634 -10.677 -14.468 1.00 96.75 95 TYR A C 1
ATOM 772 O O . TYR A 1 95 ? 13.183 -10.308 -13.431 1.00 96.75 95 TYR A O 1
ATOM 780 N N . ASP A 1 96 ? 13.241 -10.616 -15.656 1.00 96.69 96 ASP A N 1
ATOM 781 C CA . ASP A 1 96 ? 14.554 -10.000 -15.852 1.00 96.69 96 ASP A CA 1
ATOM 782 C C . ASP A 1 96 ? 14.421 -8.467 -15.833 1.00 96.69 96 ASP A C 1
ATOM 784 O O . ASP A 1 96 ? 13.946 -7.825 -16.778 1.00 96.69 96 ASP A O 1
ATOM 788 N N . THR A 1 97 ? 14.818 -7.868 -14.713 1.00 95.81 97 THR A N 1
ATOM 789 C CA . THR A 1 97 ? 14.713 -6.423 -14.488 1.00 95.81 97 THR A CA 1
ATOM 790 C C . THR A 1 97 ? 15.674 -5.618 -15.364 1.00 95.81 97 THR A C 1
ATOM 792 O O . THR A 1 97 ? 15.360 -4.477 -15.721 1.00 95.81 97 THR A O 1
ATOM 795 N N . ASP A 1 98 ? 16.806 -6.197 -15.771 1.00 95.75 98 ASP A N 1
ATOM 796 C CA . ASP A 1 98 ? 17.753 -5.568 -16.691 1.00 95.75 98 ASP A CA 1
ATOM 797 C C . ASP A 1 98 ? 17.204 -5.582 -18.120 1.00 95.75 98 ASP A C 1
ATOM 799 O O . ASP A 1 98 ? 17.283 -4.572 -18.826 1.00 95.75 98 ASP A O 1
ATOM 803 N N . GLU A 1 99 ? 16.580 -6.683 -18.543 1.00 96.88 99 GLU A N 1
ATOM 804 C CA . GLU A 1 99 ? 15.875 -6.754 -19.824 1.00 96.88 99 GLU A CA 1
ATOM 805 C C . GLU A 1 99 ? 14.751 -5.711 -19.895 1.00 96.88 99 GLU A C 1
ATOM 807 O O . GLU A 1 99 ? 14.685 -4.950 -20.865 1.00 96.88 99 GLU A O 1
ATOM 812 N N . ILE A 1 100 ? 13.920 -5.598 -18.852 1.00 95.44 100 ILE A N 1
ATOM 813 C CA . ILE A 1 100 ? 12.844 -4.595 -18.787 1.00 95.44 100 ILE A CA 1
ATOM 814 C C . ILE A 1 100 ? 13.408 -3.179 -18.933 1.00 95.44 100 ILE A C 1
ATOM 816 O O . ILE A 1 100 ? 12.911 -2.401 -19.754 1.00 95.44 100 ILE A O 1
ATOM 820 N N . ARG A 1 101 ? 14.465 -2.835 -18.185 1.00 95.00 101 ARG A N 1
ATOM 821 C CA . ARG A 1 101 ? 15.106 -1.514 -18.284 1.00 95.00 101 ARG A CA 1
ATOM 822 C C . ARG A 1 101 ? 15.642 -1.247 -19.686 1.00 95.00 101 ARG A C 1
ATOM 824 O O . ARG A 1 101 ? 15.410 -0.165 -20.224 1.00 95.00 101 ARG A O 1
ATOM 831 N N . ASN A 1 102 ? 16.299 -2.229 -20.300 1.00 95.88 102 ASN A N 1
ATOM 832 C CA . ASN A 1 102 ? 16.832 -2.112 -21.658 1.00 95.88 102 ASN A CA 1
ATOM 833 C C . ASN A 1 102 ? 15.721 -1.895 -22.694 1.00 95.88 102 ASN A C 1
ATOM 835 O O . ASN A 1 102 ? 15.855 -1.036 -23.568 1.00 95.88 102 ASN A O 1
ATOM 839 N N . ILE A 1 103 ? 14.610 -2.631 -22.582 1.00 96.19 103 ILE A N 1
ATOM 840 C CA . ILE A 1 103 ? 13.443 -2.463 -23.455 1.00 96.19 103 ILE A CA 1
ATOM 841 C C . ILE A 1 103 ? 12.853 -1.065 -23.278 1.00 96.19 103 ILE A C 1
ATOM 843 O O . ILE A 1 103 ? 12.623 -0.380 -24.273 1.00 96.19 103 ILE A O 1
ATOM 847 N N . LEU A 1 104 ? 12.632 -0.609 -22.043 1.00 95.50 104 LEU A N 1
ATOM 848 C CA . LEU A 1 104 ? 12.094 0.728 -21.792 1.00 95.50 104 LEU A CA 1
ATOM 849 C C . LEU A 1 104 ? 13.017 1.805 -22.369 1.00 95.50 104 LEU A C 1
ATOM 851 O O . LEU A 1 104 ? 12.563 2.642 -23.145 1.00 95.50 104 LEU A O 1
ATOM 855 N N . TYR A 1 105 ? 14.317 1.727 -22.083 1.00 95.06 105 TYR A N 1
ATOM 856 C CA . TYR A 1 105 ? 15.312 2.675 -22.583 1.00 95.06 105 TYR A CA 1
ATOM 857 C C . TYR A 1 105 ? 15.354 2.749 -24.115 1.00 95.06 105 TYR A C 1
ATOM 859 O O . TYR A 1 105 ? 15.523 3.825 -24.682 1.00 95.06 105 TYR A O 1
ATOM 867 N N . ALA A 1 106 ? 15.184 1.616 -24.801 1.00 96.81 106 ALA A N 1
ATOM 868 C CA . ALA A 1 106 ? 15.200 1.562 -26.260 1.00 96.81 106 ALA A CA 1
ATOM 869 C C . ALA A 1 106 ? 13.912 2.093 -26.919 1.00 96.81 106 ALA A C 1
ATOM 871 O O . ALA A 1 106 ? 13.947 2.458 -28.095 1.00 96.81 106 ALA A O 1
ATOM 872 N N . ASN A 1 107 ? 12.782 2.107 -26.201 1.00 96.94 107 ASN A N 1
ATOM 873 C CA . ASN A 1 107 ? 11.461 2.402 -26.772 1.00 96.94 107 ASN A CA 1
ATOM 874 C C . ASN A 1 107 ? 10.892 3.777 -26.393 1.00 96.94 107 ASN A C 1
ATOM 876 O O . ASN A 1 107 ? 9.911 4.201 -27.005 1.00 96.94 107 ASN A O 1
ATOM 880 N N . VAL A 1 108 ? 11.476 4.476 -25.418 1.00 96.38 108 VAL A N 1
ATOM 881 C CA . VAL A 1 108 ? 11.039 5.821 -25.016 1.00 96.38 108 VAL A CA 1
ATOM 882 C C . VAL A 1 108 ? 12.157 6.849 -25.162 1.00 96.38 108 VAL A C 1
ATOM 884 O O . VAL A 1 108 ? 13.336 6.511 -25.243 1.00 96.38 108 VAL A O 1
ATOM 887 N N . ASP A 1 109 ? 11.794 8.129 -25.219 1.00 97.06 109 ASP A N 1
ATOM 888 C CA . ASP A 1 109 ? 12.781 9.201 -25.154 1.00 97.06 109 ASP A CA 1
ATOM 889 C C . ASP A 1 109 ? 13.413 9.290 -23.753 1.00 97.06 109 ASP A C 1
ATOM 891 O O . ASP A 1 109 ? 12.901 8.760 -22.763 1.00 97.06 109 ASP A O 1
ATOM 895 N N . LYS A 1 110 ? 14.549 9.985 -23.672 1.00 95.06 110 LYS A N 1
ATOM 896 C CA . LYS A 1 110 ? 15.341 10.078 -22.444 1.00 95.06 110 LYS A CA 1
ATOM 897 C C .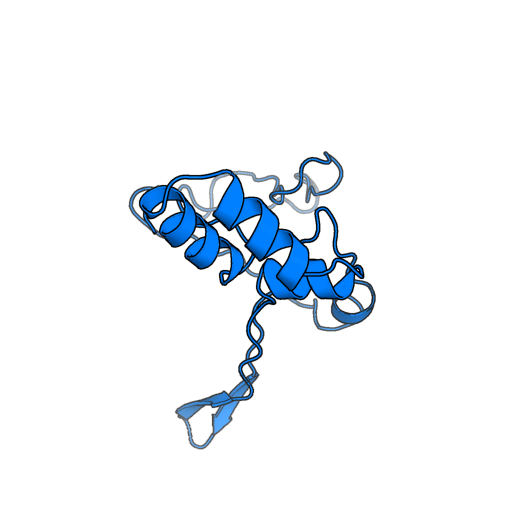 LYS A 1 110 ? 14.575 10.713 -21.277 1.00 95.06 110 LYS A C 1
ATOM 899 O O . LYS A 1 110 ? 14.741 10.260 -20.149 1.00 95.06 110 LYS A O 1
ATOM 904 N N . GLU A 1 111 ? 13.769 11.742 -21.530 1.00 96.56 111 GLU A N 1
ATOM 905 C CA . GLU A 1 111 ? 13.025 12.444 -20.478 1.00 96.56 111 GLU A CA 1
ATOM 906 C C . GLU A 1 111 ? 11.940 11.530 -19.900 1.00 96.56 111 GLU A C 1
ATOM 908 O O . GLU A 1 111 ? 11.841 11.362 -18.684 1.00 96.56 111 GLU A O 1
ATOM 913 N N . THR A 1 112 ? 11.199 10.842 -20.772 1.00 96.50 112 THR A N 1
ATOM 914 C CA . THR A 1 112 ? 10.219 9.831 -20.359 1.00 96.50 112 THR A CA 1
ATOM 915 C C . THR A 1 112 ? 10.880 8.680 -19.594 1.00 96.50 112 THR A C 1
ATOM 917 O O . THR A 1 112 ? 10.342 8.230 -18.582 1.00 96.50 112 THR A O 1
ATOM 920 N N . TYR A 1 113 ? 12.056 8.213 -20.026 1.00 96.19 113 TYR A N 1
ATOM 921 C CA . TYR A 1 113 ? 12.778 7.143 -19.333 1.00 96.19 113 TYR A CA 1
ATOM 922 C C . TYR A 1 113 ? 13.190 7.538 -17.912 1.00 96.19 113 TYR A C 1
ATOM 924 O O . TYR A 1 113 ? 12.996 6.755 -16.988 1.00 96.19 113 TYR A O 1
ATOM 932 N N . GLU A 1 114 ? 13.720 8.748 -17.712 1.00 95.69 114 GLU A N 1
ATOM 933 C CA . GLU A 1 114 ? 14.112 9.235 -16.380 1.00 95.69 114 GLU A CA 1
ATOM 934 C C . GLU A 1 114 ? 12.917 9.271 -15.412 1.00 95.69 114 GLU A C 1
ATOM 936 O O . GLU A 1 114 ? 13.047 8.926 -14.234 1.00 95.69 114 GLU A O 1
ATOM 941 N N . ILE A 1 115 ? 11.731 9.628 -15.913 1.00 95.56 115 ILE A N 1
ATOM 942 C CA . ILE A 1 115 ? 10.485 9.592 -15.141 1.00 95.56 115 ILE A CA 1
ATOM 943 C C . ILE A 1 115 ? 10.085 8.146 -14.812 1.00 95.56 115 ILE A C 1
ATOM 945 O O . ILE A 1 115 ? 9.748 7.848 -13.665 1.00 95.56 115 ILE A O 1
ATOM 949 N N . LEU A 1 116 ? 10.130 7.240 -15.792 1.00 94.94 116 LEU A N 1
ATOM 950 C CA . LEU A 1 116 ? 9.784 5.831 -15.595 1.00 94.94 116 LEU A CA 1
ATOM 951 C C . LEU A 1 116 ? 10.727 5.138 -14.609 1.00 94.94 116 LEU A C 1
ATOM 953 O O . LEU A 1 116 ? 10.249 4.459 -13.706 1.00 94.94 116 LEU A O 1
ATOM 957 N N . ASP A 1 117 ? 12.039 5.337 -14.734 1.00 94.62 117 ASP A N 1
ATOM 958 C CA . ASP A 1 117 ? 13.030 4.747 -13.829 1.00 94.62 117 ASP A CA 1
ATOM 959 C C . ASP A 1 117 ? 12.817 5.225 -12.387 1.00 94.62 117 ASP A C 1
ATOM 961 O O . ASP A 1 117 ? 12.877 4.428 -11.450 1.00 94.62 117 ASP A O 1
ATOM 965 N N . LYS A 1 118 ? 12.446 6.498 -12.193 1.00 94.88 118 LYS A N 1
ATOM 966 C CA . LYS A 1 118 ? 12.043 6.996 -10.873 1.00 94.88 118 LYS A CA 1
ATOM 967 C C . LYS A 1 118 ? 10.852 6.216 -10.308 1.00 94.88 118 LYS A C 1
ATOM 969 O O . LYS A 1 118 ? 10.896 5.842 -9.140 1.00 94.88 118 LYS A O 1
ATOM 974 N N . TYR A 1 119 ? 9.806 5.976 -11.101 1.00 94.50 119 TYR A N 1
ATOM 975 C CA . TYR A 1 119 ? 8.626 5.234 -10.644 1.00 94.50 119 TYR A CA 1
ATOM 976 C C . TYR A 1 119 ? 8.907 3.746 -10.420 1.00 94.50 119 TYR A C 1
ATOM 978 O O . TYR A 1 119 ? 8.414 3.186 -9.450 1.00 94.50 119 TYR A O 1
ATOM 986 N N . LEU A 1 120 ? 9.739 3.114 -11.252 1.00 95.19 120 LEU A N 1
ATOM 987 C CA . LEU A 1 120 ? 10.165 1.724 -11.052 1.00 95.19 120 LEU A CA 1
ATOM 988 C C . LEU A 1 120 ? 10.905 1.526 -9.722 1.00 95.19 120 LEU A C 1
ATOM 990 O O . LEU A 1 120 ? 10.837 0.450 -9.129 1.00 95.19 120 LEU A O 1
ATOM 994 N N . ASN A 1 121 ? 11.600 2.566 -9.258 1.00 95.75 121 ASN A N 1
ATOM 995 C CA . ASN A 1 121 ? 12.308 2.584 -7.983 1.00 95.75 121 ASN A CA 1
ATOM 996 C C . ASN A 1 121 ? 11.457 3.088 -6.801 1.00 95.75 121 ASN A C 1
ATOM 998 O O . ASN A 1 121 ? 11.997 3.258 -5.706 1.00 95.75 121 ASN A O 1
ATOM 1002 N N . ASP A 1 122 ? 10.163 3.334 -7.006 1.00 95.44 122 ASP A N 1
ATOM 1003 C CA . ASP A 1 122 ? 9.207 3.703 -5.963 1.00 95.44 122 ASP A CA 1
ATOM 1004 C C . ASP A 1 122 ? 8.367 2.486 -5.543 1.00 95.44 122 ASP A C 1
ATOM 1006 O O . ASP A 1 122 ? 8.359 1.457 -6.225 1.00 95.44 122 ASP A O 1
ATOM 1010 N N . ASN A 1 123 ? 7.658 2.590 -4.419 1.00 94.44 123 ASN A N 1
ATOM 1011 C CA . ASN A 1 123 ? 6.709 1.554 -4.009 1.00 94.44 123 ASN A CA 1
ATOM 1012 C C . ASN A 1 123 ? 5.444 1.585 -4.884 1.00 94.44 123 ASN A C 1
ATOM 1014 O O . ASN A 1 123 ? 5.187 2.542 -5.616 1.00 94.44 123 ASN A O 1
ATOM 1018 N N . ASN A 1 124 ? 4.642 0.526 -4.800 1.00 92.88 124 ASN A N 1
ATOM 1019 C CA . ASN A 1 124 ? 3.465 0.369 -5.647 1.00 92.88 124 ASN A CA 1
ATOM 1020 C C . ASN A 1 124 ? 2.142 0.821 -5.013 1.00 92.88 124 ASN A C 1
ATOM 1022 O O . ASN A 1 124 ? 1.091 0.566 -5.597 1.00 92.88 124 ASN A O 1
ATOM 1026 N N . TYR A 1 125 ? 2.167 1.506 -3.866 1.00 94.38 125 TYR A N 1
ATOM 1027 C CA . TYR A 1 125 ? 0.969 2.109 -3.284 1.00 94.38 125 TYR A CA 1
ATOM 1028 C C . TYR A 1 125 ? 0.626 3.442 -3.954 1.00 94.38 125 TYR A C 1
ATOM 1030 O O . TYR A 1 125 ? 1.489 4.191 -4.414 1.00 94.38 125 TYR A O 1
ATOM 1038 N N . LEU A 1 126 ? -0.670 3.764 -3.992 1.00 91.75 126 LEU A N 1
ATOM 1039 C CA . LEU A 1 126 ? -1.131 5.035 -4.537 1.00 91.75 126 LEU A CA 1
ATOM 1040 C C . LEU A 1 126 ? -0.723 6.202 -3.639 1.00 91.75 126 LEU A C 1
ATOM 1042 O O . LEU A 1 126 ? -0.842 6.161 -2.414 1.00 91.75 126 LEU A O 1
ATOM 1046 N N . LYS A 1 127 ? -0.303 7.278 -4.293 1.00 87.88 127 LYS A N 1
ATOM 1047 C CA . LYS A 1 127 ? -0.030 8.568 -3.673 1.00 87.88 127 LYS A CA 1
ATOM 1048 C C . LYS A 1 127 ? -1.301 9.400 -3.627 1.00 87.88 127 LYS A C 1
ATOM 1050 O O . LYS A 1 127 ? -2.157 9.291 -4.508 1.00 87.88 127 LYS A O 1
ATOM 1055 N N . THR A 1 128 ? -1.442 10.231 -2.598 1.00 80.44 128 THR A N 1
ATOM 1056 C CA . THR A 1 128 ? -2.557 11.177 -2.561 1.00 80.44 128 THR A CA 1
ATOM 1057 C C . THR A 1 128 ? -2.385 12.186 -3.692 1.00 80.44 128 THR A C 1
ATOM 1059 O O . THR A 1 128 ? -1.274 12.472 -4.137 1.00 80.44 128 THR A O 1
ATOM 1062 N N . THR A 1 129 ? -3.488 12.750 -4.178 1.00 66.50 129 THR A N 1
ATOM 1063 C CA . THR A 1 129 ? -3.498 13.663 -5.336 1.00 66.50 129 THR A CA 1
ATOM 1064 C C . THR A 1 129 ? -2.684 14.950 -5.140 1.00 66.50 129 THR A C 1
ATOM 1066 O O . THR A 1 129 ? -2.558 15.731 -6.078 1.00 66.50 129 THR A O 1
ATOM 1069 N N . TRP A 1 130 ? -2.145 15.180 -3.940 1.00 58.53 130 TRP A N 1
ATOM 1070 C CA . TRP A 1 130 ? -1.381 16.368 -3.553 1.00 58.53 130 TRP A CA 1
ATOM 1071 C C . TRP A 1 130 ? 0.085 16.067 -3.197 1.00 58.53 130 TRP A C 1
ATOM 1073 O O . TRP A 1 130 ? 0.817 17.002 -2.872 1.00 58.53 130 TRP A O 1
ATOM 1083 N N . SER A 1 131 ? 0.491 14.789 -3.223 1.00 47.59 131 SER A N 1
ATOM 1084 C CA . SER A 1 131 ? 1.836 14.304 -2.859 1.00 47.59 131 SER A CA 1
ATOM 1085 C C . SER A 1 131 ? 2.716 13.963 -4.055 1.00 47.59 131 SER A C 1
ATOM 1087 O O . SER A 1 131 ? 2.161 13.511 -5.080 1.00 47.59 131 SER A O 1
#

Radius of gyration: 19.41 Å; chains: 1; bounding box: 44×35×56 Å